Protein AF-A0A150REP0-F1 (afdb_monomer_lite)

InterPro domains:
  IPR023374 AttH-like domain superfamily [G3DSA:2.40.370.10] (1-92)

pLDDT: mean 87.1, std 16.83, range [40.94, 98.19]

Structure (mmCIF, N/CA/C/O backbone):
data_AF-A0A150REP0-F1
#
_entry.id   AF-A0A150REP0-F1
#
loop_
_atom_site.group_PDB
_atom_site.id
_atom_site.type_symbol
_ato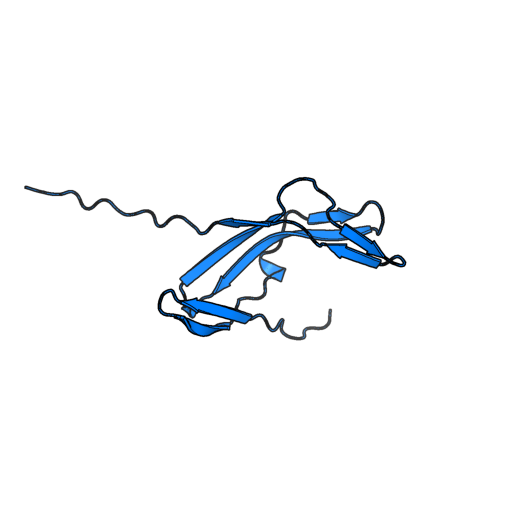m_site.label_atom_id
_atom_site.label_alt_id
_atom_site.label_comp_id
_atom_site.label_asym_id
_atom_site.label_entity_id
_atom_site.label_seq_id
_atom_site.pdbx_PDB_ins_code
_atom_site.Cartn_x
_atom_site.Cartn_y
_atom_site.Cartn_z
_atom_site.occupancy
_atom_site.B_iso_or_equiv
_atom_site.auth_seq_id
_atom_site.auth_comp_id
_atom_site.auth_asym_id
_atom_site.auth_atom_id
_atom_site.pdbx_PDB_model_num
ATOM 1 N N . MET A 1 1 ? -20.161 -12.893 3.006 1.00 41.59 1 MET A N 1
ATOM 2 C CA . MET A 1 1 ? -18.886 -12.638 2.311 1.00 41.59 1 MET A CA 1
ATOM 3 C C . MET A 1 1 ? -19.166 -12.847 0.839 1.00 41.59 1 MET A C 1
ATOM 5 O O . MET A 1 1 ? -19.467 -13.972 0.463 1.00 41.59 1 MET A O 1
ATOM 9 N N . ASN A 1 2 ? -19.207 -11.775 0.051 1.00 40.94 2 ASN A N 1
ATOM 10 C CA . ASN A 1 2 ? -19.312 -11.907 -1.399 1.00 40.94 2 ASN A CA 1
ATOM 11 C C . ASN A 1 2 ? -17.916 -12.284 -1.902 1.00 40.94 2 ASN A C 1
ATOM 13 O O . ASN A 1 2 ? -16.972 -11.534 -1.683 1.00 40.94 2 ASN A O 1
ATOM 17 N N . HIS A 1 3 ? -17.789 -13.475 -2.480 1.00 41.34 3 HIS A N 1
ATOM 18 C CA . HIS A 1 3 ? -16.578 -13.948 -3.148 1.00 41.34 3 HIS A CA 1
ATOM 19 C C . HIS A 1 3 ? -16.582 -13.445 -4.597 1.00 41.34 3 HIS A C 1
ATOM 21 O O . HIS A 1 3 ? -16.720 -14.233 -5.528 1.00 41.34 3 HIS A O 1
ATOM 27 N N . GLU A 1 4 ? -16.496 -12.131 -4.787 1.00 57.44 4 GLU A N 1
ATOM 28 C CA . GLU A 1 4 ? -15.990 -11.601 -6.055 1.00 57.44 4 GLU A CA 1
ATOM 29 C C . GLU A 1 4 ? -14.464 -11.612 -5.935 1.00 57.44 4 GLU A C 1
ATOM 31 O O . GLU A 1 4 ? -13.925 -11.236 -4.891 1.00 57.44 4 GLU A O 1
ATOM 36 N N . THR A 1 5 ? -13.776 -12.172 -6.928 1.00 69.75 5 THR A N 1
ATOM 37 C CA . THR A 1 5 ? -12.313 -12.232 -6.951 1.00 69.75 5 THR A CA 1
ATOM 38 C C . THR A 1 5 ? -11.771 -10.808 -6.872 1.00 69.75 5 THR A C 1
ATOM 40 O O . THR A 1 5 ? -12.215 -9.930 -7.605 1.00 69.75 5 THR A O 1
ATOM 43 N N . GLU A 1 6 ? -10.876 -10.543 -5.919 1.00 77.69 6 GLU A N 1
ATOM 44 C CA . GLU A 1 6 ? -10.211 -9.244 -5.829 1.00 77.69 6 GLU A CA 1
ATOM 45 C C . GLU A 1 6 ? -9.361 -9.063 -7.093 1.00 77.69 6 GLU A C 1
ATOM 47 O O . GLU A 1 6 ? -8.337 -9.723 -7.256 1.00 77.69 6 GLU A O 1
ATOM 52 N N . GLU A 1 7 ? -9.809 -8.195 -7.997 1.00 87.00 7 GLU A N 1
ATOM 53 C CA . GLU A 1 7 ? -9.066 -7.842 -9.205 1.00 87.00 7 GLU A CA 1
ATOM 54 C C . GLU A 1 7 ? -8.001 -6.795 -8.848 1.00 87.00 7 GLU A C 1
ATOM 56 O O . GLU A 1 7 ? -8.290 -5.600 -8.724 1.00 87.00 7 GLU A O 1
ATOM 61 N N . SER A 1 8 ? -6.764 -7.253 -8.664 1.00 92.31 8 SER A N 1
ATOM 62 C CA . SER A 1 8 ? -5.627 -6.439 -8.224 1.00 92.31 8 SER A CA 1
ATOM 63 C C . SER A 1 8 ? -4.569 -6.341 -9.329 1.00 92.31 8 SER A C 1
ATOM 65 O O . SER A 1 8 ? -4.122 -7.343 -9.884 1.00 92.31 8 SER A O 1
ATOM 67 N N . TRP A 1 9 ? -4.158 -5.117 -9.673 1.00 96.06 9 TRP A N 1
ATOM 68 C CA . TRP A 1 9 ? -3.231 -4.840 -10.778 1.00 96.06 9 TRP A CA 1
ATOM 69 C C . TRP A 1 9 ? -2.318 -3.645 -10.485 1.00 96.06 9 TRP A C 1
ATOM 71 O O . TRP A 1 9 ? -2.588 -2.829 -9.601 1.00 96.06 9 TRP A O 1
ATOM 81 N N . ALA A 1 10 ? -1.231 -3.525 -11.249 1.00 96.12 10 ALA A N 1
ATOM 82 C CA . ALA A 1 10 ? -0.334 -2.374 -11.215 1.00 96.12 10 ALA A CA 1
ATOM 83 C C . ALA A 1 10 ? 0.109 -1.964 -12.622 1.00 96.12 10 ALA A C 1
ATOM 85 O O . ALA A 1 10 ? 0.316 -2.807 -13.490 1.00 96.12 10 ALA A O 1
ATOM 86 N N . THR A 1 11 ? 0.316 -0.663 -12.833 1.00 97.81 11 THR A N 1
ATOM 87 C CA . THR A 1 11 ? 1.111 -0.157 -13.959 1.00 97.81 11 THR A CA 1
ATOM 88 C C . THR A 1 11 ? 2.540 0.077 -13.492 1.00 97.81 11 THR A C 1
ATOM 90 O O . THR A 1 11 ? 2.769 0.831 -12.544 1.00 97.81 11 THR A O 1
ATOM 93 N N . VAL A 1 12 ? 3.508 -0.534 -14.168 1.00 97.06 12 VAL A N 1
ATOM 94 C CA . VAL A 1 12 ? 4.934 -0.398 -13.864 1.00 97.06 12 VAL A CA 1
ATOM 95 C C . VAL A 1 12 ? 5.603 0.384 -14.983 1.00 97.06 12 VAL A C 1
ATOM 97 O O . VAL A 1 12 ? 5.530 -0.001 -16.143 1.00 97.06 12 VAL A O 1
ATOM 100 N N . LEU A 1 13 ? 6.255 1.494 -14.633 1.00 97.69 13 LEU A N 1
ATOM 101 C CA . LEU A 1 13 ? 7.076 2.280 -15.551 1.00 97.69 13 LEU A CA 1
ATOM 102 C C . LEU A 1 13 ? 8.537 1.837 -15.426 1.00 97.69 13 LEU A C 1
ATOM 104 O O . LEU A 1 13 ? 9.142 1.941 -14.355 1.00 97.69 13 LEU A O 1
ATOM 108 N N . HIS A 1 14 ? 9.122 1.376 -16.524 1.00 95.31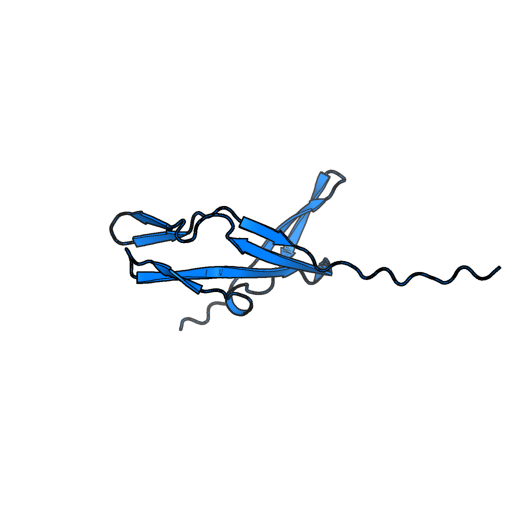 14 HIS A N 1
ATOM 109 C CA . HIS A 1 14 ? 10.530 1.023 -16.596 1.00 95.31 14 HIS A CA 1
ATOM 110 C C . HIS A 1 14 ? 11.409 2.258 -16.792 1.00 95.31 14 HIS A C 1
ATOM 112 O O . HIS A 1 14 ? 10.987 3.315 -17.262 1.00 95.31 14 HIS A O 1
ATOM 118 N N . ARG A 1 15 ? 12.694 2.108 -16.460 1.00 96.50 15 ARG A N 1
ATOM 119 C CA . ARG A 1 15 ? 13.689 3.184 -16.569 1.00 96.50 15 ARG A CA 1
ATOM 120 C C . ARG A 1 15 ? 13.864 3.707 -18.000 1.00 96.50 15 ARG A C 1
ATOM 122 O O . ARG A 1 15 ? 14.268 4.853 -18.169 1.00 96.50 15 ARG A O 1
ATOM 129 N N . ASP A 1 16 ? 13.607 2.876 -19.003 1.00 97.12 16 ASP A N 1
ATOM 130 C CA . ASP A 1 16 ? 13.687 3.251 -20.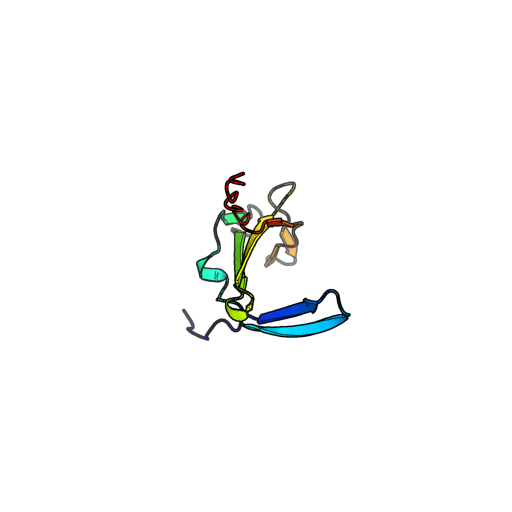419 1.00 97.12 16 ASP A CA 1
ATOM 131 C C . ASP A 1 16 ? 12.442 4.005 -20.925 1.00 97.12 16 ASP A C 1
ATOM 133 O O . ASP A 1 16 ? 12.407 4.420 -22.081 1.00 97.12 16 ASP A O 1
ATOM 137 N N . GLY A 1 17 ? 11.445 4.220 -20.060 1.00 97.69 17 GLY A N 1
ATOM 138 C CA . GLY A 1 17 ? 10.202 4.917 -20.377 1.00 97.69 17 GLY A CA 1
ATOM 139 C C . GLY A 1 17 ? 9.092 4.016 -20.919 1.00 97.69 17 GLY A C 1
ATOM 140 O O . GLY A 1 17 ? 7.988 4.509 -21.149 1.00 97.69 17 GLY A O 1
ATOM 141 N N . THR A 1 18 ? 9.340 2.718 -21.107 1.00 98.12 18 THR A N 1
ATOM 142 C CA . THR A 1 18 ? 8.276 1.752 -21.413 1.00 98.12 18 THR A CA 1
ATOM 143 C C . THR A 1 18 ? 7.453 1.439 -20.165 1.00 98.12 18 THR A C 1
ATOM 145 O O . THR A 1 18 ? 7.920 1.629 -19.041 1.00 98.12 18 THR A O 1
ATOM 148 N N . HIS A 1 19 ? 6.215 0.976 -20.345 1.00 98.19 19 HIS A N 1
ATOM 149 C CA . HIS A 1 19 ? 5.374 0.538 -19.234 1.00 98.19 19 HIS A CA 1
ATOM 150 C C . HIS A 1 19 ? 4.672 -0.777 -19.550 1.00 98.19 19 HIS A C 1
ATOM 152 O O . HIS A 1 19 ? 4.412 -1.090 -20.712 1.00 98.19 19 HIS A O 1
ATOM 158 N N . GLU A 1 20 ? 4.327 -1.497 -18.491 1.00 97.75 20 GLU A N 1
ATOM 159 C CA . GLU A 1 20 ? 3.514 -2.707 -18.530 1.00 97.75 20 GLU A CA 1
ATOM 160 C C . GLU A 1 20 ? 2.402 -2.643 -17.472 1.00 97.75 20 GLU A C 1
ATOM 162 O O . GLU A 1 20 ? 2.517 -1.928 -16.471 1.00 97.75 20 GLU A O 1
ATOM 167 N N . VAL A 1 21 ? 1.304 -3.365 -17.714 1.00 98.06 21 VAL A N 1
ATOM 168 C CA . VAL A 1 21 ? 0.230 -3.599 -16.738 1.00 98.06 21 VAL A CA 1
ATOM 169 C C . VAL A 1 21 ? 0.311 -5.060 -16.323 1.00 98.06 21 VAL A C 1
ATOM 171 O O . VAL A 1 21 ? 0.295 -5.933 -17.186 1.00 98.06 21 VAL A O 1
ATOM 174 N N . VAL A 1 22 ? 0.417 -5.306 -15.021 1.00 97.50 22 VAL A N 1
ATOM 175 C CA . VAL A 1 22 ? 0.694 -6.627 -14.441 1.00 97.50 22 VAL A CA 1
ATOM 176 C C . VAL A 1 22 ? -0.307 -6.963 -13.345 1.00 97.50 22 VAL A C 1
ATOM 178 O O . VAL A 1 22 ? -0.805 -6.070 -12.651 1.00 97.50 22 VAL A O 1
ATOM 181 N N . GLU A 1 23 ? -0.568 -8.256 -13.171 1.00 96.38 23 GLU A N 1
ATOM 182 C CA . GLU A 1 23 ? -1.379 -8.765 -12.067 1.00 96.38 23 GLU A CA 1
ATOM 183 C C . GLU A 1 23 ? -0.644 -8.629 -10.725 1.00 96.38 23 GLU A C 1
ATOM 185 O O . GLU A 1 23 ? 0.579 -8.787 -10.618 1.00 96.38 23 GLU A O 1
ATOM 190 N N . VAL A 1 24 ? -1.416 -8.338 -9.682 1.00 95.50 24 VAL A N 1
ATOM 191 C CA . VAL A 1 24 ? -0.968 -8.246 -8.292 1.00 95.50 24 VAL A CA 1
ATOM 192 C C . VAL A 1 24 ? -1.763 -9.268 -7.489 1.00 95.50 24 VAL A C 1
ATOM 194 O O . VAL A 1 24 ? -2.983 -9.345 -7.615 1.00 95.50 24 VAL A O 1
ATOM 197 N N . GLU A 1 25 ? -1.087 -10.050 -6.647 1.00 94.69 25 GLU A N 1
ATOM 198 C CA . GLU A 1 25 ? -1.797 -10.942 -5.720 1.00 94.69 25 GLU A CA 1
ATOM 199 C C . GLU A 1 25 ? -2.743 -10.118 -4.817 1.00 94.69 25 GLU A C 1
ATOM 201 O O . GLU A 1 25 ? -2.324 -9.055 -4.345 1.00 94.69 25 GLU A O 1
ATOM 206 N N . PRO A 1 26 ? -3.974 -10.590 -4.531 1.00 93.38 26 PRO A N 1
ATOM 207 C CA . PRO A 1 26 ? -4.904 -9.925 -3.618 1.00 93.38 26 PRO A CA 1
ATOM 208 C C . PRO A 1 26 ? -4.233 -9.452 -2.321 1.00 93.38 26 PRO A C 1
ATOM 210 O O . PRO A 1 26 ? -3.600 -10.229 -1.600 1.00 93.38 26 PRO A O 1
ATOM 213 N N . MET A 1 27 ? -4.342 -8.160 -2.015 1.00 90.75 27 MET A N 1
ATOM 214 C CA . MET A 1 27 ? -3.582 -7.545 -0.921 1.00 90.75 27 MET A CA 1
ATOM 215 C C . MET A 1 27 ? -4.189 -7.845 0.450 1.00 90.75 27 MET A C 1
ATOM 217 O O . MET A 1 27 ? -3.477 -7.772 1.458 1.00 90.75 27 MET A O 1
ATOM 221 N N . ALA A 1 28 ? -5.482 -8.188 0.498 1.00 88.25 28 ALA A N 1
ATOM 222 C CA . ALA A 1 28 ? -6.205 -8.461 1.737 1.00 88.25 28 ALA A CA 1
ATOM 223 C C . ALA A 1 28 ? -5.538 -9.565 2.580 1.00 88.25 28 ALA A C 1
ATOM 225 O O . ALA A 1 28 ? -5.436 -9.423 3.799 1.00 88.25 28 ALA A O 1
ATOM 226 N N . ASP A 1 29 ? -5.000 -10.608 1.940 1.00 85.44 29 ASP A N 1
ATOM 227 C CA . ASP A 1 29 ? -4.351 -11.740 2.618 1.00 85.44 29 ASP A CA 1
ATOM 228 C C . ASP A 1 29 ? -3.012 -11.359 3.276 1.00 85.44 29 ASP A C 1
ATOM 230 O O . ASP A 1 29 ? -2.563 -11.985 4.239 1.00 85.44 29 ASP A O 1
ATOM 234 N N . GLY A 1 30 ? -2.351 -10.319 2.759 1.00 86.75 30 GLY A N 1
ATOM 235 C CA . GLY A 1 30 ? -1.066 -9.827 3.249 1.00 86.75 30 GLY A CA 1
ATOM 236 C C . GLY A 1 30 ? -1.162 -8.658 4.229 1.00 86.75 30 GLY A C 1
ATOM 237 O O . GLY A 1 30 ? -0.108 -8.178 4.665 1.00 86.75 30 GLY A O 1
ATOM 238 N N . ALA A 1 31 ? -2.373 -8.189 4.533 1.00 94.50 31 ALA A N 1
ATOM 239 C CA . ALA A 1 31 ? -2.642 -6.984 5.306 1.00 94.50 31 ALA A CA 1
ATOM 240 C C . ALA A 1 31 ? -2.689 -7.252 6.823 1.00 94.50 31 ALA A C 1
ATOM 242 O O . ALA A 1 31 ? -3.334 -8.186 7.295 1.00 94.50 31 ALA A O 1
ATOM 243 N N . ASP A 1 32 ? -1.999 -6.425 7.607 1.00 96.31 32 ASP A N 1
ATOM 244 C CA . ASP A 1 32 ? -1.898 -6.542 9.062 1.00 96.31 32 ASP A CA 1
ATOM 245 C C . ASP A 1 32 ? -1.612 -5.170 9.727 1.00 96.31 32 ASP A C 1
ATOM 247 O O . ASP A 1 32 ? -1.862 -4.113 9.141 1.00 96.31 32 ASP A O 1
ATOM 251 N N . GLU A 1 33 ? -1.188 -5.172 11.000 1.00 95.62 33 GLU A N 1
ATOM 252 C CA . GLU A 1 33 ? -1.010 -3.959 11.825 1.00 95.62 33 GLU A CA 1
ATOM 253 C C . GLU A 1 33 ? -2.271 -3.076 11.839 1.00 95.62 33 GLU A C 1
ATOM 255 O O . GLU A 1 33 ? -2.230 -1.878 11.578 1.00 95.62 33 GLU A O 1
ATOM 260 N N . ILE A 1 34 ? -3.426 -3.684 12.119 1.00 96.12 34 ILE A N 1
ATOM 261 C CA . ILE A 1 34 ? -4.719 -3.002 12.027 1.00 96.12 34 ILE A CA 1
ATOM 262 C C . ILE A 1 34 ? -4.816 -1.845 13.031 1.00 96.12 34 ILE A C 1
ATOM 264 O O . ILE A 1 34 ? -4.756 -2.052 14.245 1.00 96.12 34 ILE A O 1
ATOM 268 N N . TRP A 1 35 ? -5.063 -0.637 12.525 1.00 96.38 35 TRP A N 1
ATOM 269 C CA . TRP A 1 35 ? -5.468 0.517 13.321 1.00 96.38 35 TRP A CA 1
ATOM 270 C C . TRP A 1 35 ? -6.994 0.644 13.309 1.00 96.38 35 TRP A C 1
ATOM 272 O O . TRP A 1 35 ? -7.631 0.542 12.261 1.00 96.38 35 TRP A O 1
ATOM 282 N N . THR A 1 36 ? -7.586 0.849 14.487 1.00 96.75 36 THR A N 1
ATOM 283 C CA . THR A 1 36 ? -9.031 1.073 14.636 1.00 96.75 36 THR A CA 1
ATOM 284 C C . THR A 1 36 ? -9.283 2.544 14.929 1.00 96.75 36 THR A C 1
ATOM 286 O O . THR A 1 36 ? -8.713 3.082 15.879 1.00 96.75 36 THR A O 1
ATOM 289 N N . SER A 1 37 ? -10.141 3.182 14.136 1.00 95.44 37 SER A N 1
ATOM 290 C CA . SER A 1 37 ? -10.508 4.577 14.336 1.00 95.44 37 SER A CA 1
ATOM 291 C C . SER A 1 37 ? -11.298 4.762 15.629 1.00 95.44 37 SER A C 1
ATOM 293 O O . SER A 1 37 ? -12.328 4.107 15.806 1.00 95.44 37 SER A O 1
ATOM 295 N N . PRO A 1 38 ? -10.884 5.683 16.518 1.00 94.12 38 PRO A N 1
ATOM 296 C CA . PRO A 1 38 ? -11.692 6.059 17.672 1.00 94.12 38 PRO A CA 1
ATOM 297 C C . PRO A 1 38 ? -12.910 6.914 17.284 1.00 94.12 38 PRO A C 1
ATOM 299 O O . PRO A 1 38 ? -13.840 7.020 18.078 1.00 94.12 38 PRO A O 1
ATOM 302 N N . THR A 1 39 ? -12.916 7.518 16.090 1.00 93.56 39 THR A N 1
ATOM 303 C CA . THR A 1 39 ? -13.984 8.416 15.623 1.00 93.56 39 THR A CA 1
ATOM 304 C C . THR A 1 39 ? -15.092 7.652 14.908 1.00 93.56 39 THR A C 1
ATOM 306 O O . THR A 1 39 ? -16.267 7.864 15.188 1.00 93.56 39 THR A O 1
ATOM 309 N N . THR A 1 40 ? -14.728 6.762 13.983 1.00 94.94 40 THR A N 1
ATOM 310 C CA . THR A 1 40 ? -15.685 6.057 13.110 1.00 94.94 40 THR A CA 1
ATOM 311 C C . THR A 1 40 ? -15.839 4.578 13.469 1.00 94.94 40 THR A C 1
ATOM 313 O O . THR A 1 40 ? -16.754 3.917 12.985 1.00 94.94 40 THR A O 1
ATOM 316 N N . GLY A 1 41 ? -14.937 4.022 14.286 1.00 95.19 41 GLY A N 1
ATOM 317 C CA . GLY A 1 41 ? -14.876 2.586 14.574 1.00 95.19 41 GLY A CA 1
ATOM 318 C C . GLY A 1 41 ? -14.328 1.727 13.428 1.00 95.19 41 GLY A C 1
ATOM 319 O O . GLY A 1 41 ? -14.214 0.509 13.587 1.00 95.19 41 GLY A O 1
ATOM 320 N N . GLN A 1 42 ? -13.972 2.323 12.284 1.00 95.31 42 GLN A N 1
ATOM 321 C CA . GLN A 1 42 ? -13.440 1.585 11.141 1.00 95.31 42 GLN A CA 1
ATOM 322 C C . GLN A 1 42 ? -12.055 1.004 11.405 1.00 95.31 42 GLN A C 1
ATOM 324 O O . GLN A 1 42 ? -11.283 1.514 12.216 1.00 95.31 42 GLN A O 1
ATOM 329 N N . LYS A 1 43 ? -11.739 -0.078 10.695 1.00 95.25 43 LYS A N 1
ATOM 330 C CA . LYS A 1 43 ? -10.478 -0.805 10.814 1.00 95.25 43 LYS A CA 1
ATOM 331 C C . LYS A 1 43 ? -9.716 -0.721 9.507 1.00 95.25 43 LYS A C 1
ATOM 333 O O . LYS A 1 43 ? -10.236 -1.121 8.471 1.00 95.25 43 LYS A O 1
ATOM 338 N N . TYR A 1 44 ? -8.475 -0.263 9.588 1.00 95.50 44 TYR A N 1
ATOM 339 C CA . TYR A 1 44 ? -7.601 -0.100 8.434 1.00 95.50 44 TYR A CA 1
ATOM 340 C C . TYR A 1 44 ? -6.294 -0.850 8.670 1.00 95.50 44 TYR A C 1
ATOM 342 O O . TYR A 1 44 ? -5.720 -0.720 9.756 1.00 95.50 44 TYR A O 1
ATOM 350 N N . PRO A 1 45 ? -5.790 -1.611 7.690 1.00 96.00 45 PRO A N 1
ATOM 351 C CA . PRO A 1 45 ? -4.441 -2.142 7.779 1.00 96.00 45 PRO A CA 1
ATOM 352 C C . PRO A 1 45 ? -3.423 -1.001 7.723 1.00 96.00 45 PRO A C 1
ATOM 354 O O . PRO A 1 45 ? -3.465 -0.169 6.818 1.00 96.00 45 PRO A O 1
ATOM 357 N N . ALA A 1 46 ? -2.500 -0.958 8.686 1.00 96.44 46 ALA A N 1
ATOM 358 C CA . ALA A 1 46 ? -1.374 -0.024 8.644 1.00 96.44 46 ALA A CA 1
ATOM 359 C C . ALA A 1 46 ? -0.149 -0.616 7.934 1.00 96.44 46 ALA A C 1
ATOM 361 O O . ALA A 1 46 ? 0.825 0.102 7.694 1.00 96.44 46 ALA A O 1
ATOM 362 N N . ARG A 1 47 ? -0.190 -1.907 7.577 1.00 96.88 47 ARG A N 1
ATOM 363 C CA . ARG A 1 47 ? 0.823 -2.579 6.764 1.00 96.88 47 ARG A CA 1
ATOM 364 C C . ARG A 1 47 ? 0.177 -3.595 5.820 1.00 96.88 47 ARG A C 1
ATOM 366 O O . ARG A 1 47 ? -0.760 -4.288 6.198 1.00 96.88 47 ARG A O 1
ATOM 373 N N . TRP A 1 48 ? 0.685 -3.697 4.595 1.00 96.38 48 TRP A N 1
ATOM 374 C CA . TRP A 1 48 ? 0.272 -4.713 3.619 1.00 96.38 48 TRP A CA 1
ATOM 375 C C . TRP A 1 48 ? 1.423 -5.092 2.686 1.00 96.38 48 TRP A C 1
ATOM 377 O O . TRP A 1 48 ? 2.505 -4.494 2.714 1.00 96.38 48 TRP A O 1
ATOM 387 N N . ARG A 1 49 ? 1.211 -6.137 1.881 1.00 96.25 49 ARG A N 1
ATOM 388 C CA . ARG A 1 49 ? 2.190 -6.633 0.911 1.00 96.25 49 ARG A CA 1
ATOM 389 C C . ARG A 1 49 ? 1.654 -6.472 -0.502 1.00 96.25 49 ARG A C 1
ATOM 391 O O . ARG A 1 49 ? 0.512 -6.822 -0.762 1.00 96.25 49 ARG A O 1
ATOM 398 N N . VAL A 1 50 ? 2.508 -5.984 -1.396 1.00 96.12 50 VAL A N 1
ATOM 399 C CA . VAL A 1 50 ? 2.272 -5.968 -2.842 1.00 96.12 50 VAL A CA 1
ATOM 400 C C . VAL A 1 50 ? 3.196 -7.013 -3.455 1.00 96.12 50 VAL A C 1
ATOM 402 O O . VAL A 1 50 ? 4.420 -6.846 -3.427 1.00 96.12 50 VAL A O 1
ATOM 405 N N . THR A 1 51 ? 2.630 -8.098 -3.977 1.00 96.00 51 THR A N 1
ATOM 406 C CA . THR A 1 51 ? 3.380 -9.134 -4.697 1.00 96.00 51 THR A CA 1
ATOM 407 C C . THR A 1 51 ? 3.045 -9.055 -6.178 1.00 96.00 51 THR A C 1
ATOM 409 O O . THR A 1 51 ? 1.881 -9.159 -6.548 1.00 96.00 51 THR A O 1
ATOM 412 N N . ILE A 1 52 ? 4.076 -8.921 -7.015 1.00 95.94 52 ILE A N 1
ATOM 413 C CA . ILE A 1 52 ? 3.969 -8.953 -8.478 1.00 95.94 52 ILE A CA 1
ATOM 414 C C . ILE A 1 52 ? 4.784 -10.159 -8.967 1.00 95.94 52 ILE A C 1
ATOM 416 O O . ILE A 1 52 ? 6.018 -10.057 -9.075 1.00 95.94 52 ILE A O 1
ATOM 420 N N . PRO A 1 53 ? 4.147 -11.324 -9.200 1.00 94.94 53 PRO A N 1
ATOM 421 C CA . PRO A 1 53 ? 4.853 -12.568 -9.504 1.00 94.94 53 PRO A CA 1
ATOM 422 C C . PRO A 1 53 ? 5.728 -12.482 -10.757 1.00 94.94 53 PRO A C 1
ATOM 424 O O . PRO A 1 53 ? 6.893 -12.889 -10.718 1.00 94.94 53 PRO A O 1
ATOM 427 N N . GLU A 1 54 ? 5.201 -11.894 -11.834 1.00 95.75 54 GLU A N 1
ATOM 428 C CA . GLU A 1 54 ? 5.879 -11.771 -13.132 1.00 95.75 54 GLU A CA 1
ATOM 429 C C . GLU A 1 54 ? 7.205 -11.004 -13.031 1.00 95.75 54 GLU A C 1
ATOM 431 O O . GLU A 1 54 ? 8.198 -11.370 -13.662 1.00 95.75 54 GLU A O 1
ATOM 436 N N . LEU A 1 55 ? 7.268 -10.012 -12.136 1.00 95.00 55 LEU A N 1
ATOM 437 C CA . LEU A 1 55 ? 8.454 -9.177 -11.916 1.00 95.00 55 LEU A CA 1
ATOM 438 C C . LEU A 1 55 ? 9.335 -9.656 -10.763 1.00 95.00 55 LEU A C 1
ATOM 440 O O . LEU A 1 55 ? 10.361 -9.041 -10.463 1.00 95.00 55 LEU A O 1
ATOM 444 N N . ARG A 1 56 ? 8.954 -10.754 -10.094 1.00 94.56 56 ARG A N 1
ATOM 445 C CA . ARG A 1 56 ? 9.595 -11.243 -8.859 1.00 94.56 56 ARG A CA 1
ATOM 446 C C . ARG A 1 56 ? 9.726 -10.137 -7.807 1.00 94.56 56 ARG A C 1
ATOM 448 O O . ARG A 1 56 ? 10.692 -10.113 -7.038 1.00 94.56 56 ARG A O 1
ATOM 455 N N . ALA A 1 57 ? 8.765 -9.219 -7.789 1.00 94.12 57 ALA A N 1
ATO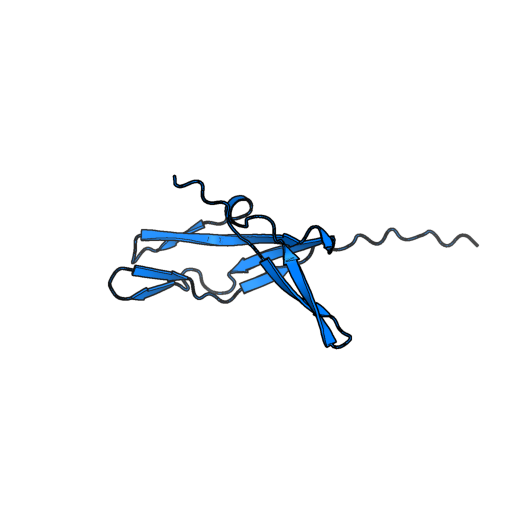M 456 C CA . ALA A 1 57 ? 8.757 -8.082 -6.892 1.00 94.12 57 ALA A CA 1
ATOM 457 C C . ALA A 1 57 ? 7.858 -8.379 -5.694 1.00 94.12 57 ALA A C 1
ATOM 459 O O . ALA A 1 57 ? 6.752 -8.904 -5.828 1.00 94.12 57 ALA A O 1
ATOM 460 N N . LYS A 1 58 ? 8.358 -8.043 -4.508 1.00 96.00 58 LYS A N 1
ATOM 461 C CA . LYS A 1 58 ? 7.604 -8.086 -3.257 1.00 96.00 58 LYS A CA 1
ATOM 462 C C . LYS A 1 58 ? 7.898 -6.803 -2.511 1.00 96.00 58 LYS A C 1
ATOM 464 O O . LYS A 1 58 ? 9.056 -6.550 -2.194 1.00 96.00 58 LYS A O 1
ATOM 469 N N . LEU A 1 59 ? 6.878 -6.003 -2.248 1.00 96.25 59 LEU A N 1
ATOM 470 C CA . LEU A 1 59 ? 7.001 -4.763 -1.495 1.00 96.25 59 LEU A CA 1
ATOM 471 C C . LEU A 1 59 ? 6.211 -4.904 -0.199 1.00 96.25 59 LEU A C 1
ATOM 473 O O . LEU A 1 59 ? 5.080 -5.384 -0.205 1.00 96.25 59 LEU A O 1
ATOM 477 N N . THR A 1 60 ? 6.807 -4.497 0.916 1.00 97.25 60 THR A N 1
ATOM 478 C CA . THR A 1 60 ? 6.079 -4.297 2.173 1.00 97.25 60 THR A CA 1
ATOM 479 C C . THR A 1 60 ? 5.796 -2.816 2.300 1.00 97.25 60 THR A C 1
ATOM 481 O O . THR A 1 60 ? 6.739 -2.039 2.434 1.00 97.25 60 THR A O 1
ATOM 484 N N . VAL A 1 61 ? 4.521 -2.445 2.246 1.00 96.81 61 VAL A N 1
ATOM 485 C CA . VAL A 1 61 ? 4.060 -1.063 2.387 1.00 96.81 61 VAL A CA 1
ATOM 486 C C . VAL A 1 61 ? 3.590 -0.851 3.816 1.00 96.81 61 VAL A C 1
ATOM 488 O O . VAL A 1 61 ? 2.882 -1.696 4.362 1.00 96.81 61 VAL A O 1
ATOM 491 N N . ARG A 1 62 ? 3.990 0.260 4.433 1.00 97.06 62 ARG A N 1
ATOM 492 C CA . ARG A 1 62 ? 3.630 0.602 5.809 1.00 97.06 62 ARG A CA 1
ATOM 493 C C . ARG A 1 62 ? 3.279 2.077 5.922 1.00 97.06 62 ARG A C 1
ATOM 495 O O . ARG A 1 62 ? 4.026 2.924 5.440 1.00 97.06 62 ARG A O 1
ATOM 502 N N . ILE A 1 63 ? 2.189 2.379 6.617 1.00 96.81 63 ILE A N 1
ATOM 503 C CA . ILE A 1 63 ? 1.846 3.749 7.002 1.00 96.81 63 ILE A CA 1
ATOM 504 C C . ILE A 1 63 ? 2.940 4.300 7.924 1.00 96.81 63 ILE A C 1
ATOM 506 O O . ILE A 1 63 ? 3.371 3.639 8.871 1.00 96.81 63 ILE A O 1
ATOM 510 N N . THR A 1 64 ? 3.393 5.520 7.649 1.00 96.06 64 THR A N 1
ATOM 511 C CA . THR A 1 64 ? 4.422 6.214 8.431 1.00 96.06 64 THR A CA 1
ATOM 512 C C . THR A 1 64 ? 3.871 7.478 9.083 1.00 96.06 64 THR A C 1
ATOM 514 O O . THR A 1 64 ? 2.769 7.931 8.781 1.00 96.06 64 THR A O 1
ATOM 517 N N . GLY A 1 65 ? 4.633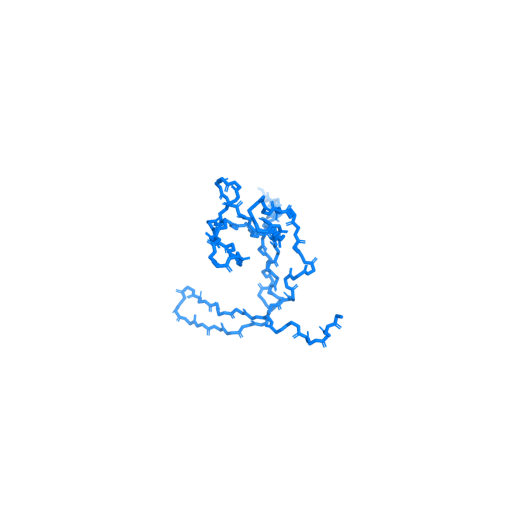 8.049 10.019 1.00 92.62 65 GLY A N 1
ATOM 518 C CA . GLY A 1 65 ? 4.212 9.225 10.779 1.00 92.62 65 GLY A CA 1
ATOM 519 C C . GLY A 1 65 ? 3.263 8.876 11.927 1.00 92.62 65 GLY A C 1
ATOM 520 O O . GLY A 1 65 ? 3.425 7.854 12.597 1.00 92.62 65 GLY A O 1
ATOM 521 N N . THR A 1 66 ? 2.302 9.757 12.201 1.00 89.44 66 THR A N 1
ATOM 522 C CA . THR A 1 66 ? 1.332 9.564 13.284 1.00 89.44 66 THR A CA 1
ATOM 523 C C . THR A 1 66 ? 0.276 8.520 12.909 1.00 89.44 66 THR A C 1
ATOM 525 O O . THR A 1 66 ? -0.251 8.561 11.792 1.00 89.44 66 THR A O 1
ATOM 528 N N . PRO A 1 67 ? -0.102 7.621 13.837 1.00 80.88 67 PRO A N 1
ATOM 529 C CA . PRO A 1 67 ? -1.301 6.803 13.682 1.00 80.88 67 PRO A CA 1
ATOM 530 C C . PRO A 1 67 ? -2.552 7.680 13.525 1.00 80.88 67 PRO A C 1
ATOM 532 O O . PRO A 1 67 ? -2.625 8.760 14.110 1.00 80.88 67 PRO A O 1
ATOM 535 N N . GLY A 1 68 ? -3.548 7.198 12.779 1.00 89.19 68 GLY A N 1
ATOM 536 C CA . GLY A 1 68 ? -4.839 7.880 12.635 1.00 89.19 68 GLY A CA 1
ATOM 537 C C . GLY A 1 68 ? -4.896 8.970 11.571 1.00 89.19 68 GLY A C 1
ATOM 538 O O . GLY A 1 68 ? -5.477 10.025 11.796 1.00 89.19 68 GLY A O 1
ATOM 539 N N . GLN A 1 69 ? -4.344 8.690 10.391 1.00 96.31 69 GLN A N 1
ATOM 540 C CA . GLN A 1 69 ? -4.485 9.520 9.186 1.00 96.31 69 GLN A CA 1
ATOM 541 C C . GLN A 1 69 ? -5.816 9.242 8.454 1.00 96.31 69 GLN A C 1
ATOM 543 O O . GLN A 1 69 ? -5.877 9.137 7.230 1.00 96.31 69 GLN A O 1
ATOM 548 N N . GLU A 1 70 ? -6.894 9.075 9.222 1.00 96.25 70 GLU A N 1
ATOM 549 C CA . GLU A 1 70 ? -8.245 8.928 8.686 1.00 96.25 70 GLU A CA 1
ATOM 550 C C . GLU A 1 70 ? -8.869 10.306 8.451 1.00 96.25 70 GLU A C 1
ATOM 552 O O . GLU A 1 70 ? -8.907 11.151 9.346 1.00 96.25 70 GLU A O 1
ATOM 557 N N . LEU A 1 71 ? -9.439 10.499 7.266 1.00 95.25 71 LEU A N 1
ATOM 558 C CA . LEU A 1 71 ? -10.407 11.551 7.002 1.00 95.25 71 LEU A CA 1
ATOM 559 C C . LEU A 1 71 ? -11.803 11.021 7.334 1.00 95.25 71 LEU A C 1
ATOM 561 O O . LEU A 1 71 ? -12.329 10.165 6.623 1.00 95.25 71 LEU A O 1
ATOM 565 N N . ALA A 1 72 ? -12.393 11.518 8.422 1.00 92.88 72 ALA A N 1
ATOM 566 C CA . ALA A 1 72 ? -13.771 11.221 8.798 1.00 92.88 72 ALA A CA 1
ATOM 567 C C . ALA A 1 72 ? -14.720 12.260 8.176 1.00 92.88 72 ALA A C 1
ATOM 569 O O . ALA A 1 72 ? -14.648 13.445 8.502 1.00 92.88 72 ALA A O 1
ATOM 570 N N . LEU A 1 73 ? -15.599 11.816 7.280 1.00 87.88 73 LEU A N 1
ATOM 571 C CA . LEU A 1 73 ? -16.573 12.630 6.553 1.00 87.88 73 LEU A CA 1
ATOM 572 C C . LEU A 1 73 ? -17.946 11.953 6.628 1.00 87.88 73 LEU A C 1
ATOM 574 O O . LEU A 1 73 ? -18.085 10.786 6.266 1.00 87.88 73 LEU A O 1
ATOM 578 N N . ASP A 1 74 ? -18.954 12.680 7.113 1.00 87.31 74 ASP A N 1
ATOM 579 C CA . ASP A 1 74 ? -20.358 12.238 7.173 1.00 87.31 74 ASP A CA 1
ATOM 580 C C . ASP A 1 74 ? -20.582 10.868 7.844 1.00 87.31 74 ASP A C 1
ATOM 582 O O . ASP A 1 74 ? -21.411 10.064 7.424 1.00 87.31 74 ASP A O 1
ATOM 586 N N . GLY A 1 75 ? -19.821 10.582 8.907 1.00 81.38 75 GLY A N 1
ATOM 587 C CA . GLY A 1 75 ? -19.902 9.313 9.644 1.00 81.38 75 GLY A CA 1
ATOM 588 C C . GLY A 1 75 ? -19.219 8.133 8.947 1.00 81.38 75 GLY A C 1
ATOM 589 O O . GLY A 1 75 ? -19.171 7.041 9.509 1.00 81.38 75 GLY A O 1
ATOM 590 N N . ASN A 1 76 ? -18.648 8.355 7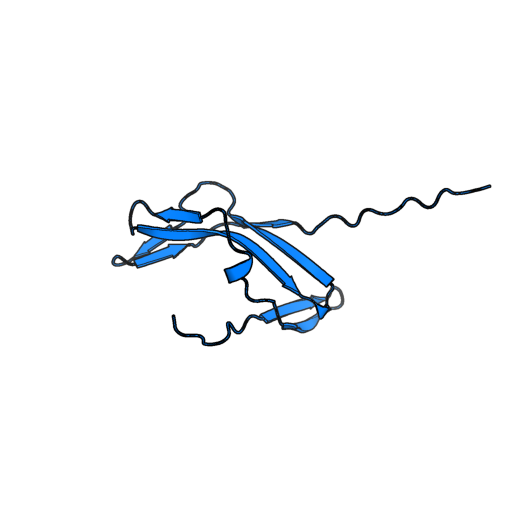.765 1.00 89.12 76 ASN A N 1
ATOM 591 C CA . ASN A 1 76 ? -17.743 7.435 7.105 1.00 89.12 76 ASN A CA 1
ATOM 592 C C . ASN A 1 76 ? -16.296 7.918 7.267 1.00 89.12 76 ASN A C 1
ATOM 594 O O . ASN A 1 76 ? -16.019 9.071 7.580 1.00 89.12 76 ASN A O 1
ATOM 598 N N . GLY A 1 77 ? -15.355 7.019 7.065 1.00 93.62 77 GLY A N 1
ATOM 599 C CA . GLY A 1 77 ? -13.931 7.259 7.212 1.00 93.62 77 GLY A CA 1
ATOM 600 C C . GLY A 1 77 ? -13.166 6.725 6.016 1.00 93.62 77 GLY A C 1
ATOM 601 O O . GLY A 1 77 ? -13.571 5.740 5.393 1.00 93.62 77 GLY A O 1
ATOM 602 N N . ARG A 1 78 ? -12.059 7.387 5.695 1.00 95.06 78 ARG A N 1
ATOM 603 C CA . ARG A 1 78 ? -11.119 6.937 4.677 1.00 95.06 78 ARG A CA 1
ATOM 604 C C . ARG A 1 78 ? -9.696 7.170 5.152 1.00 95.06 78 ARG A C 1
ATOM 606 O O . ARG A 1 78 ? -9.355 8.275 5.561 1.00 95.06 78 ARG A O 1
ATOM 613 N N . MET A 1 79 ? -8.870 6.133 5.098 1.00 94.94 79 MET A N 1
ATOM 614 C CA . MET A 1 79 ? -7.447 6.257 5.400 1.00 94.94 79 MET A CA 1
ATOM 615 C C . MET A 1 79 ? -6.728 6.904 4.212 1.00 94.94 79 MET A C 1
ATOM 617 O O . MET A 1 79 ? -6.652 6.305 3.144 1.00 94.94 79 MET A O 1
ATOM 621 N N . GLU A 1 80 ? -6.202 8.111 4.410 1.00 95.56 80 GLU A N 1
ATOM 622 C CA . GLU A 1 80 ? -5.425 8.875 3.424 1.00 95.56 80 GLU A CA 1
ATOM 623 C C . GLU A 1 80 ? -4.060 9.188 4.035 1.00 95.56 80 GLU A C 1
ATOM 625 O O . GLU A 1 80 ? -3.793 10.289 4.519 1.00 95.56 80 GLU A O 1
ATOM 630 N N . ALA A 1 81 ? -3.224 8.154 4.108 1.00 95.94 81 ALA A N 1
ATOM 631 C CA . ALA A 1 81 ? -2.017 8.165 4.916 1.00 95.94 81 ALA A CA 1
ATOM 632 C C . ALA A 1 81 ? -0.742 8.229 4.080 1.00 95.94 81 ALA A C 1
ATOM 634 O O . ALA A 1 81 ? -0.619 7.569 3.046 1.00 95.94 81 ALA A O 1
ATOM 635 N N . ALA A 1 82 ? 0.257 8.944 4.595 1.00 97.50 82 ALA A N 1
ATOM 636 C CA . ALA A 1 82 ? 1.624 8.794 4.129 1.00 97.50 82 ALA A CA 1
ATOM 637 C C . ALA A 1 82 ? 2.115 7.364 4.407 1.00 97.50 82 ALA A C 1
ATOM 639 O O . ALA A 1 82 ? 1.926 6.824 5.502 1.00 97.50 82 ALA A O 1
ATOM 640 N N . ALA A 1 83 ? 2.773 6.762 3.421 1.00 96.62 83 ALA A N 1
ATOM 641 C CA . ALA A 1 83 ? 3.327 5.422 3.519 1.00 96.62 83 ALA A CA 1
ATOM 642 C C . ALA A 1 83 ? 4.753 5.377 2.969 1.00 96.62 83 ALA A C 1
ATOM 644 O O . ALA A 1 83 ? 5.142 6.182 2.126 1.00 96.62 83 ALA A O 1
ATOM 645 N N . ASP A 1 84 ? 5.515 4.413 3.466 1.00 97.31 84 ASP A N 1
ATOM 646 C CA . ASP A 1 84 ? 6.817 4.025 2.938 1.00 97.31 84 ASP A CA 1
ATOM 647 C C . ASP A 1 84 ? 6.758 2.559 2.501 1.00 97.31 84 ASP A C 1
ATOM 649 O O . ASP A 1 84 ? 5.881 1.800 2.934 1.00 97.31 84 ASP A O 1
ATOM 653 N N . PHE A 1 85 ? 7.683 2.147 1.641 1.00 96.69 85 PHE A N 1
ATOM 654 C CA . PHE A 1 85 ? 7.775 0.770 1.193 1.00 96.69 85 PHE A CA 1
ATOM 655 C C . PHE A 1 85 ? 9.210 0.263 1.179 1.00 96.69 85 PHE A C 1
ATOM 657 O O . PHE A 1 85 ? 10.168 0.964 0.868 1.00 96.69 85 PHE A O 1
ATOM 664 N N . THR A 1 86 ? 9.352 -1.024 1.470 1.00 96.50 86 THR A N 1
ATOM 665 C CA . THR A 1 86 ? 10.635 -1.722 1.395 1.00 96.50 86 THR A CA 1
ATOM 666 C C . THR A 1 86 ? 10.515 -2.935 0.490 1.00 96.50 86 THR A C 1
ATOM 668 O O . THR A 1 86 ? 9.481 -3.604 0.455 1.00 96.50 86 THR A O 1
ATOM 671 N N . ALA A 1 87 ? 11.586 -3.233 -0.240 1.00 91.19 87 ALA A N 1
ATOM 672 C CA . ALA A 1 87 ? 11.749 -4.493 -0.950 1.00 91.19 87 ALA A CA 1
ATOM 673 C C . ALA A 1 87 ? 12.706 -5.397 -0.154 1.00 91.19 87 ALA A C 1
ATOM 675 O O . ALA A 1 87 ? 13.648 -4.883 0.459 1.00 91.19 87 ALA A O 1
ATOM 676 N N . PRO A 1 88 ? 12.525 -6.730 -0.157 1.00 80.25 88 PRO A N 1
ATOM 677 C CA . PRO A 1 88 ? 13.488 -7.628 0.451 1.00 80.25 88 PRO A CA 1
ATOM 678 C C . PRO A 1 88 ? 14.854 -7.438 -0.208 1.00 80.25 88 PRO A C 1
ATOM 680 O O . PRO A 1 88 ? 14.998 -7.507 -1.431 1.00 80.25 88 PRO A O 1
ATOM 683 N N . THR A 1 89 ? 15.873 -7.205 0.614 1.00 59.75 89 THR A N 1
ATOM 684 C CA . THR A 1 89 ? 17.248 -7.043 0.152 1.00 59.75 89 THR A CA 1
ATOM 685 C C . THR A 1 89 ? 17.703 -8.334 -0.522 1.00 59.75 89 THR A C 1
ATOM 687 O O . THR A 1 89 ? 17.676 -9.409 0.081 1.00 59.75 89 THR A O 1
ATOM 690 N N . LYS A 1 90 ? 18.168 -8.254 -1.773 1.00 54.38 90 LYS A N 1
ATOM 691 C CA . LYS A 1 90 ? 18.867 -9.379 -2.403 1.00 54.38 90 LYS A CA 1
ATOM 692 C C . LYS A 1 90 ? 20.158 -9.608 -1.610 1.00 54.38 90 LYS A C 1
ATOM 694 O O . LYS A 1 90 ? 21.072 -8.791 -1.688 1.00 54.38 90 LYS A O 1
ATOM 699 N N . VAL A 1 91 ? 20.249 -10.694 -0.838 1.00 47.56 91 VAL A N 1
ATOM 700 C CA . VAL A 1 91 ? 21.529 -11.109 -0.245 1.00 47.56 91 VAL A CA 1
ATOM 701 C C . VAL A 1 91 ? 22.443 -11.497 -1.401 1.00 47.56 91 VAL A C 1
ATOM 703 O O . VAL A 1 91 ? 22.285 -12.551 -2.020 1.00 47.56 91 VAL A O 1
ATOM 706 N N . MET A 1 92 ? 23.373 -10.612 -1.742 1.00 43.59 92 MET A N 1
ATOM 707 C CA . MET A 1 92 ? 24.381 -10.890 -2.751 1.00 43.59 92 MET A CA 1
ATOM 708 C C . MET A 1 92 ? 25.356 -11.899 -2.137 1.00 43.59 92 MET A C 1
ATOM 710 O O . MET A 1 92 ? 26.104 -11.567 -1.220 1.00 43.59 92 MET A O 1
ATOM 714 N N . LYS A 1 93 ? 25.312 -13.161 -2.584 1.00 44.56 93 LYS A N 1
ATOM 715 C CA . LYS A 1 93 ? 26.340 -14.138 -2.209 1.00 44.56 93 LYS A CA 1
ATOM 716 C C . LYS A 1 93 ? 27.669 -13.621 -2.754 1.00 44.56 93 LYS A C 1
ATOM 718 O O . LYS A 1 93 ? 27.835 -13.540 -3.968 1.00 44.56 93 LYS A O 1
ATOM 723 N N . SER A 1 94 ? 28.587 -13.245 -1.867 1.00 48.41 94 SER A N 1
ATOM 724 C CA . SER A 1 94 ? 29.950 -12.903 -2.264 1.00 48.41 94 SER A CA 1
ATOM 725 C C . SER A 1 94 ? 30.585 -14.146 -2.885 1.00 48.41 94 SER A C 1
ATOM 727 O O . SER A 1 94 ? 30.718 -15.174 -2.219 1.00 48.41 94 SER A O 1
ATOM 729 N N . ALA A 1 95 ? 30.916 -14.086 -4.174 1.00 51.59 95 ALA A N 1
ATOM 730 C CA . ALA A 1 95 ? 31.777 -15.086 -4.781 1.00 51.59 95 ALA A CA 1
ATOM 731 C C . ALA A 1 95 ? 33.186 -14.845 -4.233 1.00 51.59 95 ALA A C 1
ATOM 733 O O . ALA A 1 95 ? 33.772 -13.787 -4.464 1.00 51.59 95 ALA A O 1
ATOM 734 N N . ALA A 1 96 ? 33.707 -15.808 -3.471 1.00 52.66 96 ALA A N 1
ATOM 735 C CA . ALA A 1 96 ? 35.099 -15.800 -3.053 1.00 52.66 96 ALA A CA 1
ATOM 736 C C . ALA A 1 96 ? 35.977 -15.686 -4.307 1.00 52.66 96 ALA A C 1
ATOM 738 O O . ALA A 1 96 ? 35.927 -16.538 -5.194 1.00 52.66 96 ALA A O 1
ATOM 739 N N . ARG A 1 97 ? 36.745 -14.600 -4.403 1.00 44.09 97 ARG A N 1
ATOM 740 C CA . ARG A 1 97 ? 37.736 -14.426 -5.460 1.00 44.09 97 ARG A CA 1
ATOM 741 C C . ARG A 1 97 ? 38.937 -15.291 -5.091 1.00 44.09 97 ARG A C 1
ATOM 743 O O . ARG A 1 97 ? 39.734 -14.906 -4.244 1.00 44.09 97 ARG A O 1
ATOM 750 N N . THR A 1 98 ? 39.023 -16.478 -5.677 1.00 52.41 98 THR A N 1
ATOM 751 C CA . THR A 1 98 ? 40.232 -17.302 -5.633 1.00 52.41 98 THR A CA 1
ATOM 752 C C . THR A 1 98 ? 41.164 -16.847 -6.747 1.00 52.41 98 THR A C 1
ATOM 754 O O . THR A 1 98 ? 40.858 -17.088 -7.910 1.00 52.41 98 THR A O 1
ATOM 757 N N . THR A 1 99 ? 42.257 -16.182 -6.371 1.00 57.97 99 THR A N 1
ATOM 758 C CA . THR A 1 99 ? 43.611 -16.270 -6.958 1.00 57.97 99 THR A CA 1
ATOM 759 C C . THR A 1 99 ? 44.551 -15.453 -6.095 1.00 57.97 99 THR A C 1
ATOM 761 O O . THR A 1 99 ? 44.202 -14.276 -5.849 1.00 57.97 99 THR A O 1
#

Sequence (99 aa):
MNHETEESWATVLHRDGTHEVVEVEPMADGADEIWTSPTTGQKYPARWRVTIPELRAKLTVRITGTPGQELALDGNGRMEAAADFTAPTKVMKSAARTT

Secondary structure (DSSP, 8-state):
--------EEEEE-TTS-EEEEE---GGGG-EEEEE-TTT--EEEEEEEEEETTTTEEEEEEE-SSS--EEEETTEEEE---EEEEPPP----------

Radius of gyration: 18.27 Å; chains: 1; bounding box: 64×30×39 Å

Organism: Sorangium cellulosum (NCBI:txid56)

Foldseek 3Di:
DDPDPPFAWDWDQDPVRDIDIAGWDDFVVFFDPWDADPQQRDIDGQWTWTQGPVVRWIKIKGFDDDPDCWDQDPSDIDRPGDIDIDTPDDPPDDDPDDD